Protein AF-A0A017RUT7-F1 (afdb_monomer_lite)

Sequence (66 aa):
MDDIITLAYGSGGRKTSQLIDEIILPAFDNYQLSKLSDGAILNGNEKLVFSTDSFVVSPLFFPGGI

Foldseek 3Di:
DDPDDDCVCVPPDPNVVVCCVVPVCVVPPDDQSVVVDQWGADPPDPGDTDHDDDDPDPPPDDVPRD

Radius of gyration: 15.59 Å; chains: 1; bounding box: 38×18×41 Å

Structure (mmCIF, N/CA/C/O backbone):
data_AF-A0A017RUT7-F1
#
_entry.id   AF-A0A017RUT7-F1
#
loop_
_atom_site.group_PDB
_atom_site.id
_atom_site.type_symbol
_atom_site.label_atom_id
_atom_site.label_alt_id
_atom_site.label_comp_id
_atom_site.label_asym_id
_atom_site.label_entity_id
_atom_site.label_seq_id
_atom_site.pdbx_PDB_ins_code
_atom_site.Cartn_x
_atom_site.Cartn_y
_atom_site.Cartn_z
_atom_site.occupancy
_atom_site.B_iso_or_equiv
_atom_site.auth_seq_id
_atom_site.auth_comp_id
_atom_site.auth_asym_id
_atom_site.auth_atom_id
_atom_site.pdbx_PDB_model_num
ATOM 1 N N . MET A 1 1 ? -11.671 -3.325 -14.382 1.00 76.88 1 MET A N 1
ATOM 2 C CA . MET A 1 1 ? -10.261 -3.715 -14.192 1.00 76.88 1 MET A CA 1
ATOM 3 C C . MET A 1 1 ? -9.713 -4.477 -15.395 1.00 76.88 1 MET A C 1
ATOM 5 O O . MET A 1 1 ? -10.510 -5.071 -16.106 1.00 76.88 1 MET A O 1
ATOM 9 N N . ASP 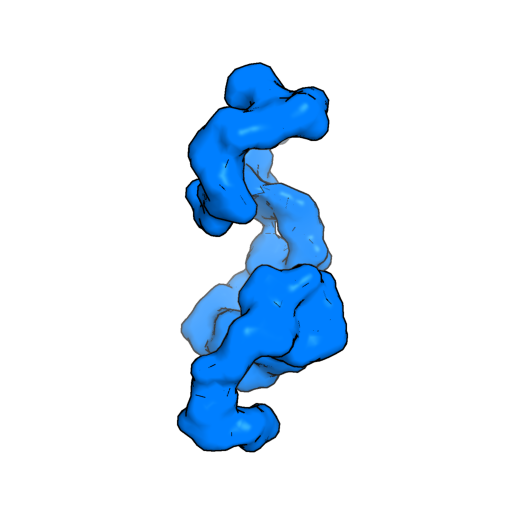A 1 2 ? -8.397 -4.434 -15.632 1.00 85.38 2 ASP A N 1
ATOM 10 C CA . ASP A 1 2 ? -7.741 -5.271 -16.651 1.00 85.38 2 ASP A CA 1
ATOM 11 C C . ASP A 1 2 ? -7.605 -6.718 -16.134 1.00 85.38 2 ASP A C 1
ATOM 13 O O . ASP A 1 2 ? -7.501 -6.923 -14.924 1.00 85.38 2 ASP A O 1
ATOM 17 N N . ASP A 1 3 ? -7.543 -7.710 -17.027 1.00 90.81 3 ASP A N 1
ATOM 18 C CA . ASP A 1 3 ? -7.429 -9.131 -16.641 1.00 90.81 3 ASP A CA 1
ATOM 19 C C . ASP A 1 3 ? -6.044 -9.509 -16.075 1.00 90.81 3 ASP A C 1
ATOM 21 O O . ASP A 1 3 ? -5.872 -10.579 -15.491 1.00 90.81 3 ASP A O 1
ATOM 25 N N . ILE A 1 4 ? -5.032 -8.653 -16.264 1.00 95.31 4 ILE A N 1
ATOM 26 C CA . ILE A 1 4 ? -3.634 -8.928 -15.912 1.00 95.31 4 ILE A CA 1
ATOM 27 C C . ILE A 1 4 ? -3.065 -7.792 -15.059 1.00 95.31 4 ILE A C 1
ATOM 29 O O . ILE A 1 4 ? -3.173 -6.612 -15.401 1.00 95.31 4 ILE A O 1
ATOM 33 N N . ILE A 1 5 ? -2.370 -8.159 -13.979 1.00 96.19 5 ILE A N 1
ATOM 34 C CA . ILE A 1 5 ? -1.610 -7.218 -13.155 1.00 96.19 5 ILE A CA 1
ATOM 35 C C . ILE A 1 5 ? -0.318 -6.823 -13.873 1.00 96.19 5 ILE A C 1
ATOM 37 O O . ILE A 1 5 ? 0.560 -7.641 -14.138 1.00 96.19 5 ILE A O 1
ATOM 41 N N . THR A 1 6 ? -0.198 -5.534 -14.164 1.00 97.00 6 THR A N 1
ATOM 42 C CA . THR A 1 6 ? 1.004 -4.903 -14.722 1.00 97.00 6 THR A CA 1
ATOM 43 C C . THR A 1 6 ? 1.767 -4.110 -13.656 1.00 97.00 6 THR A C 1
ATOM 45 O O . THR A 1 6 ? 1.240 -3.820 -12.582 1.00 97.00 6 THR A O 1
ATOM 48 N N . LEU A 1 7 ? 2.990 -3.669 -13.977 1.00 97.06 7 LEU A N 1
ATOM 49 C CA . LEU A 1 7 ? 3.796 -2.802 -13.100 1.00 97.06 7 LEU A CA 1
ATOM 50 C C . LEU A 1 7 ? 3.083 -1.502 -12.692 1.00 97.06 7 LEU A C 1
ATOM 52 O O . LEU A 1 7 ? 3.347 -0.969 -11.617 1.00 97.06 7 LEU A O 1
ATOM 56 N N . ALA A 1 8 ? 2.146 -1.003 -13.507 1.00 97.06 8 ALA A N 1
ATOM 57 C CA . ALA A 1 8 ? 1.398 0.215 -13.202 1.00 97.06 8 ALA A CA 1
ATOM 58 C C . ALA A 1 8 ? 0.600 0.103 -11.887 1.00 97.06 8 ALA A C 1
ATOM 60 O O . ALA A 1 8 ? 0.414 1.105 -11.196 1.00 97.06 8 ALA A O 1
ATOM 61 N N . TYR A 1 9 ? 0.180 -1.107 -11.508 1.00 97.00 9 TYR A N 1
ATOM 62 C CA . TYR A 1 9 ? -0.540 -1.367 -10.261 1.00 97.00 9 T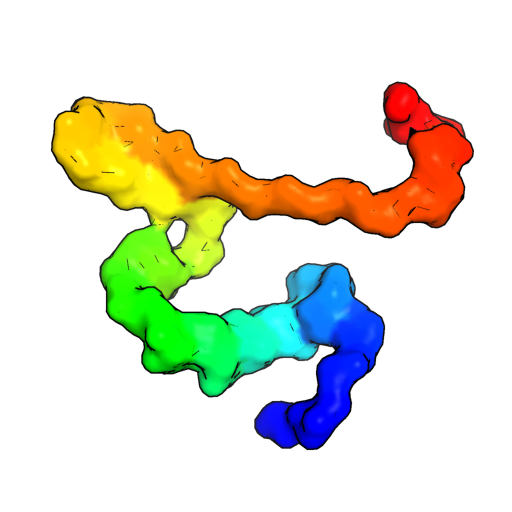YR A CA 1
ATOM 63 C C . TYR A 1 9 ? 0.344 -1.304 -9.008 1.00 97.00 9 TYR A C 1
ATOM 65 O O . TYR A 1 9 ? -0.186 -1.129 -7.915 1.00 97.00 9 TYR A O 1
ATOM 73 N N . GLY A 1 10 ? 1.671 -1.370 -9.153 1.00 96.19 10 GLY A N 1
ATOM 74 C CA . GLY A 1 10 ? 2.640 -1.207 -8.061 1.00 96.19 10 GLY A CA 1
ATOM 75 C C . GLY A 1 10 ? 3.285 0.181 -7.993 1.00 96.19 10 GLY A C 1
ATOM 76 O O . GLY A 1 10 ? 4.232 0.370 -7.242 1.00 96.19 10 GLY A O 1
ATOM 77 N N . SER A 1 11 ? 2.821 1.145 -8.793 1.00 96.38 11 SER A N 1
ATOM 78 C CA . SER A 1 11 ? 3.459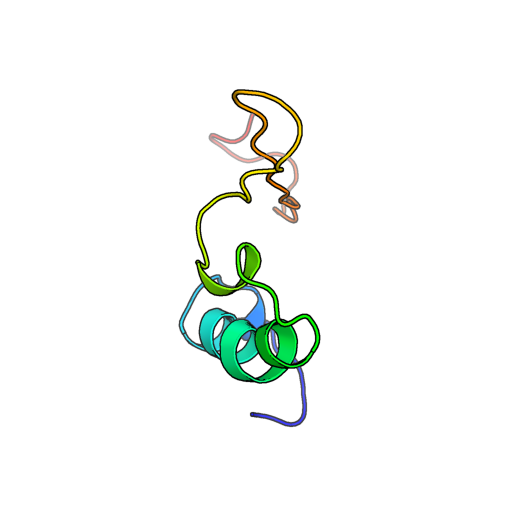 2.468 -8.906 1.00 96.38 11 SER A CA 1
ATOM 79 C C . SER A 1 11 ? 2.996 3.497 -7.867 1.00 96.38 11 SER A C 1
ATOM 81 O O . SER A 1 11 ? 3.529 4.603 -7.834 1.00 96.38 11 SER A O 1
ATOM 83 N N . GLY A 1 12 ? 1.972 3.180 -7.067 1.00 95.94 12 GLY A N 1
ATOM 84 C CA . GLY A 1 12 ? 1.344 4.113 -6.122 1.00 95.94 12 GLY A CA 1
ATOM 85 C C . GLY A 1 12 ? 0.398 5.131 -6.776 1.00 95.94 12 GLY A C 1
ATOM 86 O O . GLY A 1 12 ? -0.164 5.981 -6.094 1.00 95.94 12 GLY A O 1
ATOM 87 N N . GLY A 1 13 ? 0.215 5.065 -8.099 1.00 96.56 13 GLY A N 1
ATOM 88 C CA . GLY A 1 13 ? -0.641 5.977 -8.855 1.00 96.56 13 GLY A CA 1
ATOM 89 C C . GLY A 1 13 ? -2.084 5.491 -9.024 1.00 96.56 13 GLY A C 1
ATOM 90 O O . GLY A 1 13 ? -2.572 4.603 -8.332 1.00 96.56 13 GLY A O 1
ATOM 91 N N . ARG A 1 14 ? -2.768 6.035 -10.038 1.00 97.06 14 ARG A N 1
ATOM 92 C CA . ARG A 1 14 ? -4.196 5.776 -10.310 1.00 97.06 14 ARG A CA 1
ATOM 93 C C . ARG A 1 14 ? -4.552 4.290 -10.425 1.00 97.06 14 ARG A C 1
ATOM 95 O O . ARG A 1 14 ? -5.598 3.884 -9.939 1.00 97.06 14 ARG A O 1
ATOM 102 N N . LYS A 1 15 ? -3.709 3.485 -11.081 1.00 97.00 15 LYS A N 1
ATOM 103 C CA . LYS A 1 15 ? -3.948 2.039 -11.226 1.00 97.00 15 LYS A CA 1
ATOM 104 C C . LYS A 1 15 ? -3.834 1.318 -9.877 1.00 97.00 15 LYS A C 1
ATOM 106 O O . LYS A 1 15 ? -4.651 0.448 -9.610 1.00 97.00 15 LYS A O 1
ATOM 111 N N . THR A 1 16 ? -2.899 1.720 -9.011 1.00 97.69 16 THR A N 1
ATOM 112 C CA . THR A 1 16 ? -2.813 1.226 -7.627 1.00 97.69 16 THR A CA 1
ATOM 113 C C . THR A 1 16 ? -4.083 1.555 -6.844 1.00 97.69 16 THR A C 1
ATOM 115 O O . THR A 1 16 ? -4.680 0.642 -6.284 1.00 97.69 16 THR A O 1
ATOM 118 N N . SER A 1 17 ? -4.558 2.808 -6.880 1.00 97.06 17 SER A N 1
ATOM 119 C CA . SER A 1 17 ? -5.828 3.191 -6.235 1.00 97.06 17 SER A CA 1
ATOM 120 C C . SER A 1 17 ? -7.005 2.377 -6.771 1.00 97.06 17 SER A C 1
ATOM 122 O O . SER A 1 17 ? -7.775 1.836 -5.993 1.00 97.06 17 SER A O 1
ATOM 124 N N . GLN A 1 18 ? -7.085 2.187 -8.091 1.00 96.94 18 GLN A N 1
ATOM 125 C CA . GLN A 1 18 ? -8.138 1.385 -8.712 1.00 96.94 18 GLN A CA 1
ATOM 126 C C . GLN A 1 18 ? -8.134 -0.076 -8.227 1.00 96.94 18 GLN A C 1
ATOM 128 O O . GLN A 1 18 ? -9.195 -0.632 -7.973 1.00 96.94 18 GLN A O 1
ATOM 133 N N . LEU A 1 19 ? -6.961 -0.703 -8.072 1.00 97.06 19 LEU A N 1
ATOM 134 C CA . LEU A 1 19 ? -6.845 -2.055 -7.504 1.00 97.06 19 LEU A CA 1
ATOM 135 C C . LEU A 1 19 ? -7.288 -2.101 -6.037 1.00 97.06 19 LEU A C 1
ATOM 137 O O . LEU A 1 19 ? -7.948 -3.057 -5.628 1.00 97.06 19 LEU A O 1
ATOM 141 N N . ILE A 1 20 ? -6.944 -1.078 -5.254 1.00 97.00 20 ILE A N 1
ATOM 142 C CA . ILE A 1 20 ? -7.372 -0.977 -3.857 1.00 97.00 20 ILE A CA 1
ATOM 143 C C . ILE A 1 20 ? -8.899 -0.849 -3.780 1.00 97.00 20 ILE A C 1
ATOM 145 O O . ILE A 1 20 ? -9.532 -1.624 -3.067 1.00 97.00 20 ILE A O 1
ATOM 149 N N . ASP A 1 21 ? -9.484 0.062 -4.555 1.00 96.31 21 ASP A N 1
ATOM 150 C CA . ASP A 1 21 ? -10.913 0.376 -4.515 1.00 96.31 21 ASP A CA 1
ATOM 151 C C . ASP A 1 21 ? -11.791 -0.742 -5.098 1.00 96.31 21 ASP A C 1
ATOM 153 O O . ASP A 1 21 ? -12.848 -1.044 -4.547 1.00 96.31 21 ASP A O 1
ATOM 157 N N . GLU A 1 22 ? -11.375 -1.365 -6.206 1.00 96.06 22 GLU A N 1
ATOM 158 C CA . GLU A 1 22 ? -12.193 -2.357 -6.922 1.00 96.06 22 GLU A CA 1
ATOM 159 C C . GLU A 1 22 ? -12.006 -3.793 -6.405 1.00 96.06 22 GLU A C 1
ATOM 161 O O . GLU A 1 22 ? -12.902 -4.615 -6.598 1.00 96.06 22 GLU A O 1
ATOM 166 N N . ILE A 1 23 ? -10.873 -4.122 -5.767 1.00 95.94 23 ILE A N 1
ATOM 167 C CA . ILE A 1 23 ? -10.577 -5.498 -5.322 1.00 95.94 23 ILE A CA 1
ATOM 168 C C . ILE A 1 23 ? -10.305 -5.589 -3.823 1.00 95.94 23 ILE A C 1
ATOM 170 O O . ILE A 1 23 ? -10.944 -6.396 -3.148 1.00 95.94 23 ILE A O 1
ATOM 174 N N . ILE A 1 24 ? -9.373 -4.799 -3.283 1.00 96.69 24 ILE A N 1
ATOM 175 C CA . ILE A 1 24 ? -8.939 -4.966 -1.884 1.00 96.69 24 ILE A CA 1
ATOM 176 C C . ILE A 1 24 ? -10.038 -4.543 -0.905 1.00 96.69 24 ILE A C 1
ATOM 178 O O . ILE A 1 24 ? -10.378 -5.315 -0.008 1.00 96.69 24 ILE A O 1
ATOM 182 N N . LEU A 1 25 ? -10.614 -3.350 -1.079 1.00 97.06 25 LEU A N 1
ATOM 183 C CA . LEU A 1 25 ? -11.669 -2.845 -0.200 1.00 97.06 25 LEU A CA 1
ATOM 184 C C . LEU A 1 25 ? -12.909 -3.756 -0.188 1.00 97.06 25 LEU A C 1
ATOM 186 O O . LEU A 1 25 ? -13.324 -4.131 0.907 1.00 97.06 25 LEU A O 1
ATOM 190 N N . PRO A 1 26 ? -13.469 -4.194 -1.336 1.00 96.38 26 PRO A N 1
ATOM 191 C CA . PRO A 1 26 ? -14.622 -5.094 -1.333 1.00 96.38 26 PRO A CA 1
ATOM 192 C C . PRO A 1 26 ? -14.332 -6.468 -0.720 1.00 96.38 26 PRO A C 1
ATOM 194 O O . PRO A 1 26 ? -15.222 -7.072 -0.127 1.00 96.38 26 PRO A O 1
ATOM 197 N N . ALA A 1 27 ? -13.103 -6.979 -0.855 1.00 97.69 27 ALA A N 1
ATOM 198 C CA . ALA A 1 27 ? -12.734 -8.291 -0.326 1.00 97.69 27 ALA A CA 1
ATOM 199 C C . ALA A 1 27 ? -12.506 -8.294 1.196 1.00 97.69 27 ALA A C 1
ATOM 201 O O . ALA A 1 27 ? -12.715 -9.324 1.839 1.00 97.69 27 ALA A O 1
ATOM 202 N N . PHE A 1 28 ? -12.077 -7.167 1.773 1.00 96.12 28 PHE A N 1
ATOM 203 C CA . PHE A 1 28 ? -11.665 -7.060 3.179 1.00 96.12 28 PHE A CA 1
ATOM 204 C C . PHE A 1 28 ? -12.386 -5.938 3.939 1.00 96.12 28 PHE A C 1
ATOM 206 O O . PHE A 1 28 ? -11.819 -5.353 4.866 1.00 96.12 28 PHE A O 1
ATOM 213 N N . ASP A 1 29 ? -13.621 -5.631 3.540 1.00 92.06 29 ASP A N 1
ATOM 214 C CA . ASP A 1 29 ? -14.393 -4.481 4.013 1.00 92.06 29 ASP A CA 1
ATOM 215 C C . ASP A 1 29 ? -14.404 -4.351 5.545 1.00 92.06 29 ASP A C 1
ATOM 217 O O . ASP A 1 29 ? -14.848 -5.239 6.280 1.00 92.06 29 ASP A O 1
ATOM 221 N N . ASN A 1 30 ? -13.875 -3.228 6.032 1.00 93.94 30 ASN A N 1
ATOM 222 C CA . ASN A 1 30 ? -13.941 -2.833 7.429 1.00 93.94 30 ASN A CA 1
ATOM 223 C C . ASN A 1 30 ? -13.660 -1.333 7.593 1.00 93.94 30 ASN A C 1
ATOM 225 O O . ASN A 1 30 ? -12.951 -0.713 6.800 1.00 93.94 30 ASN A O 1
ATOM 229 N N . TYR A 1 31 ? -14.145 -0.776 8.704 1.00 93.12 31 TYR A N 1
ATOM 230 C CA . TYR A 1 31 ? -14.066 0.655 9.005 1.00 93.12 31 TYR A CA 1
ATOM 231 C C . TYR A 1 31 ? -12.643 1.234 9.052 1.00 93.12 31 TYR A C 1
ATOM 233 O O . TYR A 1 31 ? -12.457 2.417 8.773 1.00 93.12 31 TYR A O 1
ATOM 241 N N . GLN A 1 32 ? -11.636 0.456 9.463 1.00 93.38 32 GLN A N 1
ATOM 242 C CA . GLN A 1 32 ? -10.271 0.987 9.535 1.00 93.38 32 GLN A CA 1
ATOM 243 C C . GLN A 1 32 ? -9.616 1.001 8.156 1.00 93.38 32 GLN A C 1
ATOM 245 O O . GLN A 1 32 ? -8.996 1.999 7.796 1.00 93.38 32 GLN A O 1
ATOM 250 N N . LEU A 1 33 ? -9.794 -0.061 7.370 1.00 94.88 33 LEU A N 1
ATOM 251 C CA . LEU A 1 33 ? -9.240 -0.153 6.022 1.00 94.88 33 LEU A CA 1
ATOM 252 C C . LEU A 1 33 ? -9.905 0.842 5.059 1.00 94.88 33 LEU A C 1
ATOM 254 O O . LEU A 1 33 ? -9.210 1.467 4.264 1.00 94.88 33 LEU A O 1
ATOM 258 N N . SER A 1 34 ? -11.217 1.075 5.184 1.00 95.31 34 SER A N 1
ATOM 259 C CA . SER A 1 34 ? -11.968 2.000 4.317 1.00 95.31 34 SER A CA 1
ATOM 260 C C . SER A 1 34 ? -11.520 3.464 4.413 1.00 95.31 34 SER A C 1
ATOM 262 O O . SER A 1 34 ? -11.928 4.286 3.598 1.00 95.31 34 SER A O 1
ATOM 264 N N . LYS A 1 35 ? -10.705 3.820 5.414 1.00 95.19 35 LYS A N 1
ATOM 265 C CA . LYS A 1 35 ? -10.140 5.169 5.561 1.00 95.19 35 LYS A CA 1
ATOM 266 C C . LYS A 1 35 ? -8.962 5.438 4.634 1.00 95.19 35 LYS A C 1
ATOM 268 O O . LYS A 1 35 ? -8.621 6.606 4.467 1.00 95.19 35 LYS A O 1
ATOM 273 N N . LEU A 1 36 ? -8.317 4.389 4.109 1.00 95.44 36 LEU A N 1
ATOM 274 C CA . LEU A 1 36 ? -7.146 4.486 3.228 1.00 95.44 36 LEU A CA 1
ATOM 275 C C . LEU A 1 36 ? -6.078 5.476 3.743 1.00 95.44 36 LEU A C 1
ATOM 277 O O . LEU A 1 36 ? -5.538 6.283 2.994 1.00 95.44 36 LEU A O 1
ATOM 281 N N . SER A 1 37 ? -5.827 5.450 5.055 1.00 94.75 37 SER A N 1
ATOM 282 C CA . SER A 1 37 ? -4.810 6.269 5.728 1.00 94.75 37 SER A CA 1
ATOM 283 C C . SER A 1 37 ? -3.462 5.538 5.781 1.00 94.75 37 SER A C 1
ATOM 285 O O . SER A 1 37 ? -3.409 4.333 5.547 1.00 94.75 37 SER A O 1
ATOM 287 N N . ASP A 1 38 ? -2.390 6.227 6.184 1.00 96.25 38 ASP A N 1
ATOM 288 C CA . ASP A 1 38 ? -1.031 5.651 6.290 1.00 96.25 38 ASP A CA 1
ATOM 289 C C . ASP A 1 38 ? -0.902 4.492 7.304 1.00 96.25 38 ASP A C 1
ATOM 291 O O . ASP A 1 38 ? 0.118 3.808 7.369 1.00 96.25 38 ASP A O 1
ATOM 295 N N . GLY A 1 39 ? -1.924 4.264 8.129 1.00 94.88 39 GLY A N 1
ATOM 296 C CA . GLY A 1 39 ? -2.003 3.164 9.080 1.00 94.88 39 GLY A CA 1
ATOM 297 C C . GLY A 1 39 ? -3.403 3.027 9.676 1.00 94.88 39 GLY A C 1
ATOM 298 O O . GLY A 1 39 ? -4.250 3.913 9.544 1.00 94.88 39 GLY A O 1
ATOM 299 N N . ALA A 1 40 ? -3.645 1.912 10.360 1.00 94.69 40 ALA A N 1
ATOM 300 C CA . ALA A 1 40 ? -4.903 1.611 11.032 1.00 94.69 40 ALA A CA 1
ATOM 301 C C . ALA A 1 40 ? -4.796 1.848 12.543 1.00 94.69 40 ALA A C 1
ATOM 303 O O . ALA A 1 40 ? -3.820 1.447 13.180 1.00 94.69 40 ALA A O 1
ATOM 304 N N . ILE A 1 41 ? -5.832 2.446 13.136 1.00 93.19 41 ILE A N 1
ATOM 305 C CA . ILE A 1 41 ? -5.972 2.529 14.595 1.00 93.19 41 ILE A CA 1
ATOM 306 C C . ILE A 1 41 ? -6.535 1.199 15.097 1.00 93.19 41 ILE A C 1
ATOM 308 O O . ILE A 1 41 ? -7.624 0.787 14.687 1.00 93.19 41 ILE A O 1
ATOM 312 N N . LEU A 1 42 ? -5.810 0.540 15.999 1.00 92.06 42 LEU A N 1
ATOM 313 C CA . LEU A 1 42 ? -6.222 -0.725 16.598 1.00 92.06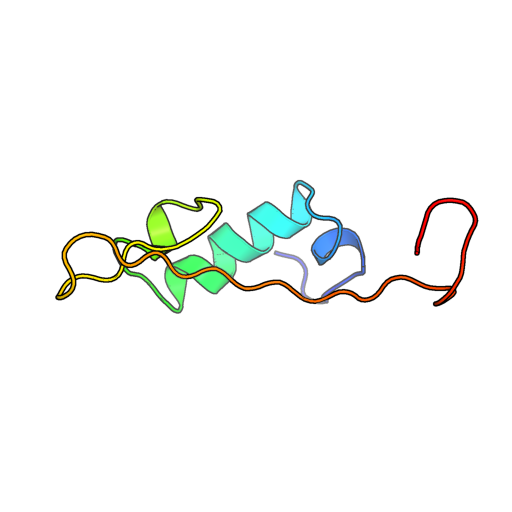 42 LEU A CA 1
ATOM 314 C C . LEU A 1 42 ? -6.889 -0.470 17.953 1.00 92.06 42 LEU A C 1
ATOM 316 O O . LEU A 1 42 ? -6.252 -0.040 18.915 1.00 92.06 42 LEU A O 1
ATOM 320 N N . ASN A 1 43 ? -8.191 -0.747 18.019 1.00 86.00 43 ASN A N 1
ATOM 321 C CA . ASN A 1 43 ? -8.979 -0.604 19.242 1.00 86.00 43 ASN A CA 1
ATOM 322 C C . ASN A 1 43 ? -8.492 -1.585 20.328 1.00 86.00 43 ASN A C 1
ATOM 324 O O . ASN A 1 43 ? -8.058 -2.692 20.020 1.00 86.00 43 ASN A O 1
ATOM 328 N N . GLY A 1 44 ? -8.607 -1.200 21.603 1.00 85.62 44 GLY A N 1
ATOM 329 C CA . GLY A 1 44 ? -8.205 -2.033 22.751 1.00 85.62 44 GLY A CA 1
ATOM 330 C C . GLY A 1 44 ? -6.871 -1.643 23.398 1.00 85.62 44 GLY A C 1
ATOM 331 O O . GLY A 1 44 ? -6.515 -2.194 24.432 1.00 85.62 44 GLY A O 1
ATOM 332 N N . ASN A 1 45 ? -6.164 -0.663 22.835 1.00 79.94 45 ASN A N 1
ATOM 333 C CA . ASN A 1 45 ? -5.049 0.042 23.467 1.00 79.94 45 ASN A CA 1
ATOM 334 C C . ASN A 1 45 ? -5.227 1.540 23.225 1.00 79.94 45 ASN A C 1
ATOM 336 O O . ASN A 1 45 ? -5.673 1.936 22.151 1.00 79.94 45 ASN A O 1
ATOM 340 N N . GLU A 1 46 ? -4.871 2.381 24.196 1.00 79.12 46 GLU A N 1
ATOM 341 C CA . GLU A 1 46 ? -5.270 3.796 24.171 1.00 79.12 46 GLU A CA 1
ATOM 342 C C . GLU A 1 46 ? -4.712 4.584 22.971 1.00 79.12 46 GLU A C 1
ATOM 344 O O . GLU A 1 46 ? -5.276 5.622 22.630 1.00 79.12 46 GLU A O 1
ATOM 349 N N . LYS A 1 47 ? -3.637 4.110 22.311 1.00 84.88 47 LYS A N 1
ATOM 350 C CA . LYS A 1 47 ? -2.970 4.789 21.179 1.00 84.88 47 LYS A CA 1
ATOM 351 C C . LYS A 1 47 ? -2.211 3.841 20.229 1.00 84.88 47 LYS A C 1
ATOM 353 O O . LYS A 1 47 ? -1.102 4.164 19.810 1.00 84.88 47 LYS A O 1
ATOM 358 N N . LEU A 1 48 ? -2.742 2.656 19.915 1.00 94.56 48 LEU A N 1
ATOM 359 C CA . LEU A 1 48 ? -2.046 1.733 19.005 1.00 94.56 48 LEU A CA 1
ATOM 360 C C . LEU A 1 48 ? -2.376 2.038 17.537 1.00 94.56 48 LEU A C 1
ATOM 362 O O . LEU A 1 48 ? -3.531 1.952 17.121 1.00 94.56 48 LEU A O 1
ATOM 366 N N . VAL A 1 49 ? -1.344 2.352 16.754 1.00 95.62 49 VAL A N 1
ATOM 367 C CA . VAL A 1 49 ? -1.415 2.499 15.294 1.00 95.62 49 VAL A CA 1
ATOM 368 C C . VAL A 1 49 ? -0.516 1.449 14.658 1.00 95.62 49 VAL A C 1
ATOM 370 O O . VAL A 1 49 ? 0.611 1.246 15.107 1.00 95.62 49 VAL A O 1
ATOM 373 N N . PHE A 1 50 ? -1.017 0.788 13.619 1.00 94.75 50 PHE A N 1
ATOM 374 C CA . PHE A 1 50 ? -0.276 -0.208 12.856 1.00 94.75 50 PHE A CA 1
ATOM 375 C C . PHE A 1 50 ? -0.191 0.193 11.384 1.00 94.75 50 PHE A C 1
ATOM 377 O O . PHE A 1 50 ? -1.190 0.591 10.787 1.00 94.75 50 PHE A O 1
ATOM 384 N N . SER A 1 51 ? 0.998 0.068 10.805 1.00 96.81 51 SER A N 1
ATOM 385 C CA . SER A 1 51 ? 1.268 0.299 9.387 1.00 96.81 51 SER A CA 1
ATOM 386 C C . SER A 1 51 ? 2.252 -0.756 8.884 1.00 96.81 51 SER A C 1
ATOM 388 O O . SER A 1 51 ? 2.976 -1.369 9.675 1.00 96.81 51 SER A O 1
ATOM 390 N N . THR A 1 52 ? 2.254 -0.998 7.579 1.00 97.19 52 THR A N 1
ATOM 391 C CA . THR A 1 52 ? 3.144 -1.954 6.925 1.00 97.19 52 THR A CA 1
ATOM 392 C C . THR A 1 52 ? 3.515 -1.451 5.538 1.00 97.19 52 THR A C 1
ATOM 394 O O . THR A 1 52 ? 2.691 -0.844 4.860 1.00 97.19 52 THR A O 1
ATOM 397 N N . ASP A 1 53 ? 4.756 -1.713 5.136 1.00 97.06 53 ASP A N 1
ATOM 398 C CA . ASP A 1 53 ? 5.263 -1.437 3.798 1.00 97.06 53 ASP A CA 1
ATOM 399 C C . ASP A 1 53 ? 6.354 -2.459 3.443 1.00 97.06 53 ASP A C 1
ATOM 401 O O . ASP A 1 53 ? 6.896 -3.148 4.316 1.00 97.06 53 ASP A O 1
ATOM 405 N N . SER A 1 54 ? 6.665 -2.587 2.159 1.00 96.44 54 SER A N 1
ATOM 406 C CA . SER A 1 54 ? 7.733 -3.439 1.639 1.00 96.44 54 SER A CA 1
ATOM 407 C C . SER A 1 54 ? 8.630 -2.644 0.701 1.00 96.44 54 SER A C 1
ATOM 409 O O . SER A 1 54 ? 8.161 -1.927 -0.175 1.00 96.44 54 SER A O 1
ATOM 411 N N . PHE A 1 55 ? 9.943 -2.827 0.827 1.00 94.88 55 PHE A N 1
ATOM 412 C CA . PHE A 1 55 ? 10.925 -2.133 -0.001 1.00 94.88 55 PHE A CA 1
ATOM 413 C C . PHE A 1 55 ? 11.458 -3.076 -1.081 1.00 94.88 55 PHE A C 1
ATOM 415 O O . PHE A 1 55 ? 12.095 -4.082 -0.778 1.00 94.88 55 PHE A O 1
ATOM 422 N N . VAL A 1 56 ? 11.205 -2.737 -2.346 1.00 95.94 56 VAL A N 1
ATOM 423 C CA . VAL A 1 56 ? 11.634 -3.517 -3.528 1.00 95.94 56 VAL A CA 1
ATOM 424 C C . VAL A 1 56 ? 12.620 -2.746 -4.414 1.00 95.94 56 VAL A C 1
ATOM 426 O O . VAL A 1 56 ? 12.744 -3.009 -5.609 1.00 95.94 56 VAL A O 1
ATOM 429 N N . VAL A 1 57 ? 13.294 -1.747 -3.839 1.00 94.94 57 VAL A N 1
ATOM 430 C CA . VAL A 1 57 ? 14.238 -0.882 -4.554 1.00 94.94 57 VAL A CA 1
ATOM 431 C C . VAL A 1 57 ? 15.396 -1.689 -5.155 1.00 94.94 57 VAL A C 1
ATOM 433 O O . VAL A 1 57 ? 15.906 -2.629 -4.547 1.00 94.94 57 VAL A O 1
ATOM 436 N N . SER A 1 58 ? 15.810 -1.316 -6.367 1.00 93.62 58 SER A N 1
ATOM 437 C CA . SER A 1 58 ? 16.945 -1.915 -7.070 1.00 93.62 58 SER A CA 1
ATOM 438 C C . SER A 1 58 ? 17.690 -0.836 -7.869 1.00 93.62 58 SER A C 1
ATOM 440 O O . SER A 1 58 ? 17.039 -0.104 -8.619 1.00 93.62 58 SER A O 1
ATOM 442 N N . PRO A 1 59 ? 19.030 -0.738 -7.773 1.00 94.56 59 PRO A N 1
ATOM 443 C CA . PRO A 1 59 ? 19.929 -1.600 -6.995 1.00 94.56 59 PRO A CA 1
ATOM 444 C C . PRO A 1 59 ? 19.760 -1.425 -5.477 1.00 94.56 59 PRO A C 1
ATOM 446 O O . PRO A 1 59 ? 19.195 -0.435 -5.026 1.00 94.56 59 PRO A O 1
ATOM 449 N N . LEU A 1 60 ? 20.271 -2.384 -4.695 1.00 92.19 60 LEU A N 1
ATOM 450 C CA . LEU A 1 60 ? 20.222 -2.331 -3.224 1.00 92.19 60 LEU A CA 1
ATOM 451 C C . LEU A 1 60 ? 20.982 -1.124 -2.650 1.00 92.19 60 LEU A C 1
ATOM 453 O O . LEU A 1 60 ? 20.567 -0.578 -1.638 1.00 92.19 60 LEU A O 1
ATOM 457 N N . PHE A 1 61 ? 22.061 -0.696 -3.313 1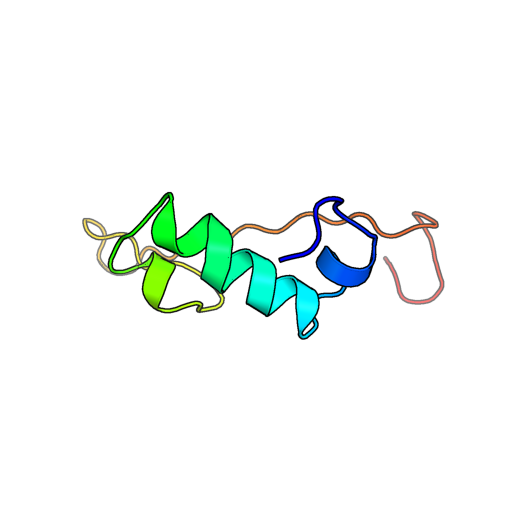.00 95.12 61 PHE A N 1
ATOM 458 C CA . PHE A 1 61 ? 22.865 0.464 -2.926 1.00 95.12 61 PHE A CA 1
ATOM 459 C C . PHE A 1 61 ? 22.8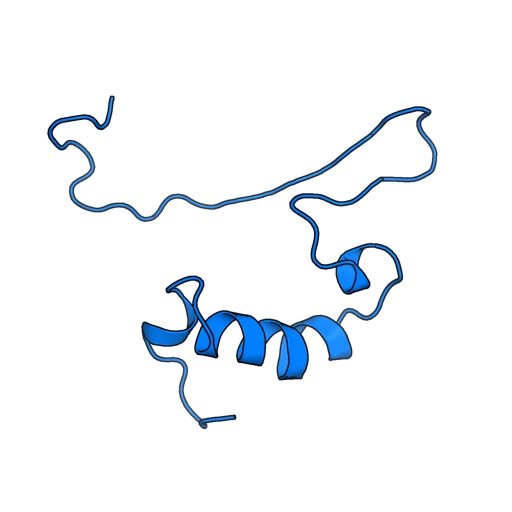78 1.485 -4.065 1.00 95.12 61 PHE A C 1
ATOM 461 O O . PHE A 1 61 ? 23.203 1.143 -5.205 1.00 95.12 61 PHE A O 1
ATOM 468 N N . PHE A 1 62 ? 22.544 2.737 -3.765 1.00 95.00 62 PHE A N 1
ATOM 469 C CA . PHE A 1 62 ? 22.494 3.835 -4.732 1.00 95.00 62 PHE A CA 1
ATOM 470 C C . PHE A 1 62 ? 22.805 5.171 -4.039 1.00 95.00 62 PHE A C 1
ATOM 472 O O . PHE A 1 62 ? 22.620 5.282 -2.828 1.00 95.00 62 PHE A O 1
ATOM 479 N N . PRO A 1 63 ? 23.268 6.208 -4.763 1.00 95.31 63 PRO A N 1
ATOM 480 C CA . PRO A 1 63 ? 23.544 7.510 -4.158 1.00 95.31 63 PRO A CA 1
ATOM 481 C C . PRO A 1 63 ? 22.309 8.077 -3.438 1.00 95.31 63 PRO A C 1
ATOM 483 O O . PRO A 1 63 ? 21.300 8.370 -4.075 1.00 95.31 63 PRO A O 1
ATOM 486 N N . GLY A 1 64 ? 22.393 8.226 -2.113 1.00 89.25 64 GLY A N 1
ATOM 487 C CA . GLY A 1 64 ? 21.306 8.728 -1.262 1.00 89.25 64 GLY A CA 1
ATOM 488 C C . GLY A 1 64 ? 20.453 7.654 -0.574 1.00 89.25 64 GLY A C 1
ATOM 489 O O . GLY A 1 64 ? 19.697 7.999 0.331 1.00 89.25 64 GLY A O 1
ATOM 490 N N . GLY A 1 65 ? 20.590 6.378 -0.943 1.00 73.38 65 GLY A N 1
ATOM 491 C CA . GLY A 1 65 ? 20.121 5.248 -0.138 1.00 73.38 65 GLY A CA 1
ATOM 492 C C . GLY A 1 65 ? 21.237 4.842 0.818 1.00 73.38 65 GLY A C 1
ATOM 493 O O . GLY A 1 65 ? 22.349 4.589 0.360 1.00 73.38 65 GLY A O 1
ATOM 494 N N . ILE A 1 66 ? 20.981 4.869 2.128 1.00 56.59 66 ILE A N 1
ATOM 495 C CA . ILE A 1 66 ? 21.910 4.306 3.126 1.00 56.59 66 ILE A CA 1
ATOM 496 C C . ILE A 1 66 ? 22.105 2.817 2.836 1.00 56.59 66 ILE A C 1
ATOM 498 O O . ILE A 1 66 ? 21.078 2.149 2.583 1.00 56.59 66 ILE A O 1
#

Organism: NCBI:txid1403537

pLDDT: mean 93.15, std 6.82, range [56.59, 97.69]

Secondary structure (DSSP, 8-state):
--SS--GGGGSSSHHHHHHIIIIIHHHS--TTGGG--SSEEETTSTTEEE-------SSSS-TT--

InterPro domains:
  IPR011854 Carbamoyl dehydratase HypE [PTHR30303] (1-65)
  IPR036921 PurM-like, N-terminal domain superfamily [G3DSA:3.30.1330.10] (1-66)
  IPR036921 PurM-like, N-terminal domain superfamily [SSF55326] (7-63)